Protein AF-A0A5J4RAT8-F1 (afdb_monomer_lite)

Radius of gyration: 16.85 Å; chains: 1; bounding box: 53×29×43 Å

pLDDT: mean 89.85, std 14.41, range [38.72, 98.69]

Structure (mmCIF, N/CA/C/O backbone):
data_AF-A0A5J4RAT8-F1
#
_entry.id   AF-A0A5J4RAT8-F1
#
loop_
_atom_site.group_PDB
_atom_site.id
_atom_site.type_symbol
_atom_site.label_atom_id
_atom_site.label_alt_id
_atom_site.label_comp_id
_atom_site.label_asym_id
_atom_site.label_entity_id
_atom_site.label_seq_id
_atom_site.pdbx_PDB_ins_code
_atom_site.Cartn_x
_atom_site.Cartn_y
_atom_site.Cartn_z
_atom_site.occupancy
_atom_site.B_iso_or_equiv
_atom_site.auth_seq_id
_atom_site.auth_comp_id
_atom_site.auth_asym_id
_atom_site.auth_atom_id
_atom_site.pdbx_PDB_model_num
ATOM 1 N N . MET A 1 1 ? 5.012 16.105 -21.265 1.00 43.56 1 MET A N 1
ATOM 2 C CA . MET A 1 1 ? 4.844 15.299 -20.034 1.00 43.56 1 MET A CA 1
ATOM 3 C C . MET A 1 1 ? 6.157 14.554 -19.847 1.00 43.56 1 MET A C 1
ATOM 5 O O . MET A 1 1 ? 6.539 13.871 -20.782 1.00 43.56 1 MET A O 1
ATOM 9 N N . LYS A 1 2 ? 6.912 14.779 -18.759 1.00 48.84 2 LYS A N 1
ATOM 10 C CA . LYS A 1 2 ? 8.181 14.058 -18.536 1.00 48.84 2 LYS A CA 1
ATOM 11 C C . LYS A 1 2 ? 7.853 12.571 -18.400 1.00 48.84 2 LYS A C 1
ATOM 13 O O . LYS A 1 2 ? 7.058 12.214 -17.532 1.00 48.84 2 LYS A O 1
ATOM 18 N N . GLU A 1 3 ? 8.405 11.753 -19.283 1.00 57.19 3 GLU A N 1
ATOM 19 C CA . GLU A 1 3 ? 8.275 10.303 -19.210 1.00 57.19 3 GLU A CA 1
ATOM 20 C C . GLU A 1 3 ? 8.916 9.842 -17.896 1.00 57.19 3 GLU A C 1
ATOM 22 O O . GLU A 1 3 ? 10.024 10.256 -17.552 1.00 57.19 3 GLU A O 1
ATOM 27 N N . LEU A 1 4 ? 8.176 9.079 -17.092 1.00 60.38 4 LEU A N 1
ATOM 28 C CA . LEU A 1 4 ? 8.764 8.415 -15.934 1.00 60.38 4 LEU A CA 1
ATOM 29 C C . LEU A 1 4 ? 9.602 7.271 -16.507 1.00 60.38 4 LEU A C 1
ATOM 31 O O . LEU A 1 4 ? 9.029 6.294 -16.969 1.00 60.38 4 LEU A O 1
ATOM 35 N N . SER A 1 5 ? 10.923 7.422 -16.539 1.00 73.19 5 SER A N 1
ATOM 36 C CA . SER A 1 5 ? 11.819 6.398 -17.087 1.00 73.19 5 SER A CA 1
ATOM 37 C C . SER A 1 5 ? 11.862 5.153 -16.201 1.00 73.19 5 SER A C 1
ATOM 39 O O . SER A 1 5 ? 11.857 4.041 -16.707 1.00 73.19 5 SER A O 1
ATOM 41 N N . ASN A 1 6 ? 11.816 5.340 -14.878 1.00 86.12 6 ASN A N 1
ATOM 42 C CA . ASN A 1 6 ? 12.047 4.255 -13.928 1.00 86.12 6 ASN A CA 1
ATOM 43 C C . ASN A 1 6 ? 10.738 3.806 -13.276 1.00 86.12 6 ASN A C 1
ATOM 45 O O . ASN A 1 6 ? 9.890 4.631 -12.896 1.00 86.12 6 ASN A O 1
ATOM 49 N N . THR A 1 7 ? 10.607 2.492 -13.091 1.00 93.00 7 THR A N 1
ATOM 50 C CA . THR A 1 7 ? 9.465 1.891 -12.399 1.00 93.00 7 THR A CA 1
ATOM 51 C C . THR A 1 7 ? 9.399 2.394 -10.962 1.00 93.00 7 THR A C 1
ATOM 53 O O . THR A 1 7 ? 10.362 2.290 -10.204 1.00 93.00 7 THR A O 1
ATOM 56 N N . LYS A 1 8 ? 8.235 2.899 -10.543 1.00 95.12 8 LYS A N 1
ATOM 57 C CA . LYS A 1 8 ? 7.974 3.221 -9.138 1.00 95.12 8 LYS A CA 1
ATOM 58 C C . LYS A 1 8 ? 7.051 2.195 -8.522 1.00 95.12 8 LYS A C 1
ATOM 60 O O . LYS A 1 8 ? 5.972 1.926 -9.052 1.00 95.12 8 LYS A O 1
ATOM 65 N N . VAL A 1 9 ? 7.452 1.700 -7.360 1.00 97.50 9 VAL A N 1
ATOM 66 C CA . VAL A 1 9 ? 6.693 0.736 -6.574 1.00 97.50 9 VAL A CA 1
ATOM 67 C C . VAL A 1 9 ? 6.088 1.423 -5.355 1.00 97.50 9 VAL A C 1
ATOM 69 O O . VAL A 1 9 ? 6.783 2.056 -4.559 1.00 97.50 9 VAL A O 1
ATOM 72 N N . THR A 1 10 ? 4.773 1.299 -5.180 1.00 97.69 10 THR A N 1
ATOM 73 C CA . THR A 1 10 ? 4.046 1.949 -4.080 1.00 97.69 10 THR A CA 1
ATOM 74 C C . THR A 1 10 ? 3.043 1.014 -3.418 1.00 97.69 10 THR A C 1
ATOM 76 O O . THR A 1 10 ? 2.351 0.254 -4.087 1.00 97.69 10 THR A O 1
ATOM 79 N N . VAL A 1 11 ? 2.909 1.113 -2.093 1.00 98.62 11 VAL A N 1
ATOM 80 C CA . VAL A 1 11 ? 1.805 0.474 -1.362 1.00 98.62 11 VAL A CA 1
ATOM 81 C C . VAL A 1 11 ? 0.523 1.264 -1.610 1.00 98.62 11 VAL A C 1
ATOM 83 O O . VAL A 1 11 ? 0.503 2.492 -1.452 1.00 98.62 11 VAL A O 1
ATOM 86 N N . ARG A 1 12 ? -0.556 0.579 -1.982 1.00 98.06 12 ARG A N 1
ATOM 87 C CA . ARG A 1 12 ? -1.864 1.158 -2.296 1.00 98.06 12 ARG A CA 1
ATOM 88 C C . ARG A 1 12 ? -2.984 0.401 -1.582 1.00 98.06 12 ARG A C 1
ATOM 90 O O . ARG A 1 12 ? -2.823 -0.729 -1.135 1.00 98.06 12 ARG A O 1
ATOM 97 N N . LEU A 1 13 ? -4.132 1.069 -1.492 1.00 97.69 13 LEU A N 1
ATOM 98 C CA . LEU A 1 13 ? -5.348 0.557 -0.871 1.00 97.69 13 LEU A CA 1
ATOM 99 C C . LEU A 1 13 ? -6.463 0.467 -1.908 1.00 97.69 13 LEU A C 1
ATOM 101 O O . LEU A 1 13 ? -6.634 1.386 -2.718 1.00 97.69 13 LEU A O 1
ATOM 105 N N . ARG A 1 14 ? -7.232 -0.621 -1.874 1.00 95.50 14 ARG A N 1
ATOM 106 C CA . ARG A 1 14 ? -8.478 -0.776 -2.632 1.00 95.50 14 ARG A CA 1
ATOM 107 C C . ARG A 1 14 ? -9.617 -0.971 -1.643 1.00 95.50 14 ARG A C 1
ATOM 109 O O . ARG A 1 14 ? -9.613 -1.943 -0.899 1.00 95.50 14 ARG A O 1
ATOM 116 N N . LYS A 1 15 ? -10.570 -0.039 -1.635 1.00 93.50 15 LYS A N 1
ATOM 117 C CA . LYS A 1 15 ? -11.762 -0.133 -0.787 1.00 93.50 15 LYS A CA 1
ATOM 118 C C . LYS A 1 15 ? -12.569 -1.376 -1.168 1.00 93.50 15 LYS A C 1
ATOM 120 O O . LYS A 1 15 ? -12.777 -1.616 -2.358 1.00 93.50 15 LYS A O 1
ATOM 125 N N . VAL A 1 16 ? -13.006 -2.128 -0.163 1.00 93.62 16 VAL A N 1
ATOM 126 C CA . VAL A 1 16 ? -14.034 -3.159 -0.322 1.00 93.62 16 VAL A CA 1
ATOM 127 C C . VAL A 1 16 ? -15.396 -2.473 -0.304 1.00 93.62 16 VAL A C 1
ATOM 129 O O . VAL A 1 16 ? -15.635 -1.602 0.528 1.00 93.62 16 VAL A O 1
ATOM 132 N N . GLU A 1 17 ? -16.256 -2.801 -1.263 1.00 88.88 17 GLU A N 1
ATOM 133 C CA . GLU A 1 17 ? -17.492 -2.051 -1.520 1.00 88.88 17 GLU A CA 1
ATOM 134 C C . GLU A 1 17 ? -18.454 -2.112 -0.324 1.00 88.88 17 GLU A C 1
ATOM 136 O O . GLU A 1 17 ? -18.866 -1.070 0.189 1.00 88.88 17 GLU A O 1
ATOM 141 N N . ASP A 1 18 ? -18.651 -3.312 0.222 1.00 89.88 18 ASP A N 1
ATOM 142 C CA . ASP A 1 18 ? -19.645 -3.580 1.270 1.00 89.88 18 ASP A CA 1
ATOM 143 C C . ASP A 1 18 ? -19.062 -3.657 2.686 1.00 89.88 18 ASP A C 1
ATOM 145 O O . ASP A 1 18 ? -19.740 -4.041 3.641 1.00 89.88 18 ASP A O 1
ATOM 149 N N . ARG A 1 19 ? -17.777 -3.332 2.851 1.00 91.69 19 ARG A N 1
ATOM 150 C CA . ARG A 1 19 ? -17.078 -3.471 4.134 1.00 91.69 19 ARG A CA 1
ATOM 151 C C . ARG A 1 19 ? -16.222 -2.254 4.433 1.00 91.69 19 ARG A C 1
ATOM 153 O O . ARG A 1 19 ? -15.687 -1.591 3.549 1.00 91.69 19 ARG A O 1
ATOM 160 N N . LYS A 1 20 ? -16.039 -1.971 5.722 1.00 92.19 20 LYS A N 1
ATOM 161 C CA . LYS A 1 20 ? -15.118 -0.927 6.202 1.00 92.19 20 LYS A CA 1
ATOM 162 C C . LYS A 1 20 ? -13.678 -1.447 6.251 1.00 92.19 20 LYS A C 1
ATOM 164 O O . LYS A 1 20 ? -12.997 -1.303 7.261 1.00 92.19 20 LYS A O 1
ATOM 169 N N . GLU A 1 21 ? -13.242 -2.073 5.163 1.00 96.00 21 GLU A N 1
ATOM 170 C CA . GLU A 1 21 ? -11.899 -2.624 5.017 1.00 96.00 21 GLU A CA 1
ATOM 171 C C . GLU A 1 21 ? -11.307 -2.293 3.642 1.00 96.00 21 GLU A C 1
ATOM 173 O O . GLU A 1 21 ? -12.016 -1.976 2.679 1.00 96.00 21 GLU A O 1
ATOM 178 N N . TRP A 1 22 ? -9.981 -2.341 3.560 1.00 97.88 22 TRP A N 1
ATOM 179 C CA . TRP A 1 22 ? -9.232 -2.047 2.346 1.00 97.88 22 TRP A CA 1
ATOM 180 C C . TRP A 1 22 ? -8.228 -3.153 2.068 1.00 97.88 22 TRP A C 1
ATOM 182 O O . TRP A 1 22 ? -7.385 -3.441 2.915 1.00 97.88 22 TRP A O 1
ATOM 192 N N . TYR A 1 23 ? -8.272 -3.719 0.862 1.00 98.00 23 TYR A N 1
ATOM 193 C CA . TYR A 1 23 ? -7.222 -4.611 0.385 1.00 98.00 23 TYR A CA 1
ATOM 194 C C . TYR A 1 23 ? -5.923 -3.839 0.193 1.00 98.00 23 TYR A C 1
ATOM 196 O O . TYR A 1 23 ? -5.905 -2.771 -0.433 1.00 98.00 23 TYR A O 1
ATOM 204 N N . VAL A 1 24 ? -4.838 -4.420 0.690 1.00 98.50 24 VAL A N 1
ATOM 205 C CA . VAL A 1 24 ? -3.481 -3.907 0.525 1.00 98.50 24 VAL A CA 1
ATOM 206 C C . VAL A 1 24 ? -2.862 -4.537 -0.715 1.00 98.50 24 VAL A C 1
ATOM 208 O O . VAL A 1 24 ? -2.868 -5.761 -0.874 1.00 98.50 24 VAL A O 1
ATOM 211 N N . TYR A 1 25 ? -2.323 -3.703 -1.598 1.00 98.62 25 TYR A N 1
ATOM 212 C CA . TYR A 1 25 ? -1.625 -4.168 -2.791 1.00 98.62 25 TYR A CA 1
ATOM 213 C C . TYR A 1 25 ? -0.415 -3.296 -3.112 1.00 98.62 25 TYR A C 1
ATOM 215 O O . TYR A 1 25 ? -0.357 -2.119 -2.745 1.00 98.62 25 TYR A O 1
ATOM 223 N N . ILE A 1 26 ? 0.542 -3.885 -3.815 1.00 98.62 26 ILE A N 1
ATOM 224 C CA . ILE A 1 26 ? 1.681 -3.194 -4.402 1.00 98.62 26 ILE A CA 1
ATOM 225 C C . ILE A 1 26 ? 1.315 -2.788 -5.823 1.00 98.62 26 ILE A C 1
ATOM 227 O O . ILE A 1 26 ? 0.792 -3.584 -6.600 1.00 98.62 26 ILE A O 1
ATOM 231 N N . GLU A 1 27 ? 1.556 -1.527 -6.152 1.00 98.25 27 GLU A N 1
ATOM 232 C CA . GLU A 1 27 ? 1.408 -0.987 -7.496 1.00 98.25 27 GLU A CA 1
ATOM 233 C C . GLU A 1 27 ? 2.780 -0.627 -8.053 1.00 98.25 27 GLU A C 1
ATOM 235 O O . GLU A 1 27 ? 3.464 0.222 -7.474 1.00 98.25 27 GLU A O 1
ATOM 240 N N . SER A 1 28 ? 3.125 -1.222 -9.192 1.00 97.38 28 SER A N 1
ATOM 241 C CA . SER A 1 28 ? 4.326 -0.903 -9.965 1.00 97.38 28 SER A CA 1
ATOM 242 C C . SER A 1 28 ? 3.928 -0.206 -11.258 1.00 97.38 28 SER A C 1
ATOM 244 O O . SER A 1 28 ? 3.118 -0.728 -12.033 1.00 97.38 28 SER A O 1
ATOM 246 N N . TYR A 1 29 ? 4.451 1.001 -11.473 1.00 95.25 29 TYR A N 1
ATOM 247 C CA . TYR A 1 29 ? 4.226 1.771 -12.695 1.00 95.25 29 TYR A CA 1
ATOM 248 C C . TYR A 1 29 ? 5.303 2.854 -12.889 1.00 95.25 29 TYR A C 1
ATOM 250 O O . TYR A 1 29 ? 5.648 3.530 -11.913 1.00 95.25 29 TYR A O 1
ATOM 258 N N . PRO A 1 30 ? 5.742 3.122 -14.130 1.00 94.06 30 PRO A N 1
ATOM 259 C CA . PRO A 1 30 ? 5.489 2.336 -15.347 1.00 94.06 30 PRO A CA 1
ATOM 260 C C . PRO A 1 30 ? 6.293 1.032 -15.357 1.00 94.06 30 PRO A C 1
ATOM 262 O O . PRO A 1 30 ? 7.417 1.044 -14.894 1.00 94.06 30 PRO A O 1
ATOM 265 N N . VAL A 1 31 ? 5.736 -0.069 -15.874 1.00 92.31 31 VAL A N 1
ATOM 266 C CA . VAL A 1 31 ? 6.475 -1.325 -16.110 1.00 92.31 31 VAL A CA 1
ATOM 267 C C . VAL A 1 31 ? 6.564 -1.589 -17.610 1.00 92.31 31 VAL A C 1
ATOM 269 O O . VAL A 1 31 ? 5.531 -1.679 -18.280 1.00 92.31 31 VAL A O 1
ATOM 272 N N . PHE A 1 32 ? 7.776 -1.727 -18.141 1.00 88.25 32 PHE A N 1
ATOM 273 C CA . PHE A 1 32 ? 8.012 -2.016 -19.555 1.00 88.25 32 PHE A CA 1
ATOM 274 C C . PHE A 1 32 ? 8.153 -3.525 -19.760 1.00 88.25 32 PHE A C 1
ATOM 276 O O . PHE A 1 32 ? 9.028 -4.163 -19.187 1.00 88.25 32 PHE A O 1
ATOM 283 N N . VAL A 1 33 ? 7.253 -4.104 -20.556 1.00 83.94 33 VAL A N 1
ATOM 284 C CA . VAL A 1 33 ? 7.227 -5.545 -20.840 1.00 83.94 33 VAL A CA 1
ATOM 285 C C . VAL A 1 33 ? 7.702 -5.768 -22.278 1.00 83.94 33 VAL A C 1
ATOM 287 O O . VAL A 1 33 ? 7.163 -5.110 -23.178 1.00 83.94 33 VAL A O 1
ATOM 290 N N . PRO A 1 34 ? 8.646 -6.695 -22.533 1.00 83.25 34 PRO A N 1
ATOM 291 C CA . PRO A 1 34 ? 9.082 -7.026 -23.886 1.00 83.25 34 PRO A CA 1
ATOM 292 C C . PRO A 1 34 ? 7.900 -7.315 -24.822 1.00 83.25 34 PRO A C 1
ATOM 294 O O . PRO A 1 34 ? 6.949 -8.014 -24.469 1.00 83.25 34 PRO A O 1
ATOM 297 N N . GLY A 1 35 ? 7.928 -6.728 -26.018 1.00 85.88 35 GLY A N 1
ATOM 298 C CA . GLY A 1 35 ? 6.856 -6.866 -27.011 1.00 85.88 35 GLY A CA 1
ATOM 299 C C . GLY A 1 35 ? 5.625 -5.975 -26.787 1.00 85.88 35 GLY A C 1
ATOM 300 O O . GLY A 1 35 ? 4.689 -6.017 -27.589 1.00 85.88 35 GLY A O 1
ATOM 301 N N . LYS A 1 36 ? 5.593 -5.135 -25.743 1.00 87.12 36 LYS A N 1
ATOM 302 C CA . LYS A 1 36 ? 4.529 -4.138 -25.532 1.00 87.12 36 LYS A CA 1
ATOM 303 C C . LYS A 1 36 ? 5.050 -2.730 -25.808 1.00 87.12 36 LYS A C 1
ATOM 305 O O . LYS A 1 36 ? 6.079 -2.324 -25.292 1.00 87.12 36 LYS A O 1
ATOM 310 N N . LYS A 1 37 ? 4.291 -1.962 -26.599 1.00 86.12 37 LYS A N 1
ATOM 311 C CA . LYS A 1 37 ? 4.637 -0.574 -26.959 1.00 86.12 37 LYS A CA 1
ATOM 312 C C . LYS A 1 37 ? 4.356 0.444 -25.850 1.00 86.12 37 LYS A C 1
ATOM 314 O O . LYS A 1 37 ? 4.904 1.534 -25.886 1.00 86.12 37 LYS A O 1
ATOM 319 N N . ALA A 1 38 ? 3.469 0.115 -24.912 1.00 89.81 38 ALA A N 1
ATOM 320 C CA . ALA A 1 38 ? 3.050 1.014 -23.843 1.00 89.81 38 ALA A CA 1
ATOM 321 C C . ALA A 1 38 ? 3.376 0.403 -22.473 1.00 89.81 38 ALA A C 1
ATOM 323 O O . ALA A 1 38 ? 3.198 -0.811 -22.303 1.00 89.81 38 ALA A O 1
ATOM 324 N N . PRO A 1 39 ? 3.799 1.224 -21.495 1.00 91.81 39 PRO A N 1
ATOM 325 C CA . PRO A 1 39 ? 4.052 0.749 -20.148 1.00 91.81 39 PRO A CA 1
ATOM 326 C C . PRO A 1 39 ? 2.768 0.250 -19.490 1.00 91.81 39 PRO A C 1
ATOM 328 O O . PRO A 1 39 ? 1.668 0.764 -19.715 1.00 91.81 39 PRO A O 1
ATOM 331 N N . GLN A 1 40 ? 2.921 -0.742 -18.627 1.00 92.88 40 GLN A N 1
ATOM 332 C CA . GLN A 1 40 ? 1.834 -1.362 -17.891 1.00 92.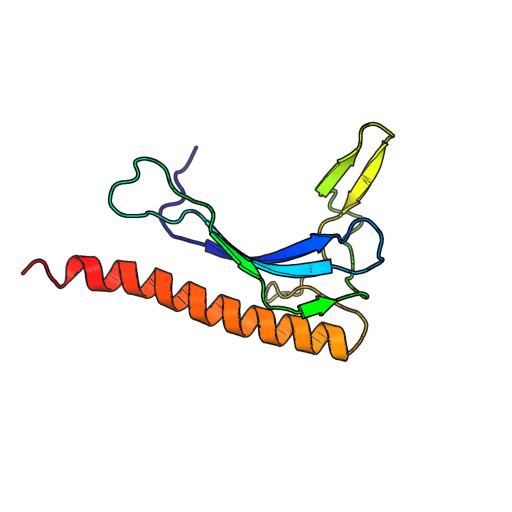88 40 GLN A CA 1
ATOM 333 C C . GLN A 1 40 ? 1.858 -0.966 -16.420 1.00 92.88 40 GLN A C 1
ATOM 335 O O . GLN A 1 40 ? 2.872 -0.545 -15.864 1.00 92.88 40 GLN A O 1
ATOM 340 N N . ARG A 1 41 ? 0.695 -1.101 -15.784 1.00 95.06 41 ARG A N 1
ATOM 341 C CA . ARG A 1 41 ? 0.518 -0.959 -14.342 1.00 95.06 41 ARG A CA 1
ATOM 342 C C . ARG A 1 41 ? 0.258 -2.338 -13.764 1.00 95.06 41 ARG A C 1
ATOM 344 O O . ARG A 1 41 ? -0.808 -2.902 -14.007 1.00 95.06 41 ARG A O 1
ATOM 351 N N . ILE A 1 42 ? 1.201 -2.848 -12.987 1.00 96.00 42 ILE A N 1
ATOM 352 C CA . ILE A 1 42 ? 1.075 -4.151 -12.332 1.00 96.00 42 ILE A CA 1
ATOM 353 C C . ILE A 1 42 ? 0.552 -3.936 -10.912 1.00 96.00 42 ILE A C 1
ATOM 355 O O . ILE A 1 42 ? 0.982 -3.014 -10.215 1.00 96.00 42 ILE A O 1
ATOM 359 N N . ARG A 1 43 ? -0.418 -4.760 -10.500 1.00 97.81 43 ARG A N 1
ATOM 360 C CA . ARG A 1 43 ? -1.004 -4.750 -9.154 1.00 97.81 43 ARG A CA 1
ATOM 361 C C . ARG A 1 43 ? -0.850 -6.126 -8.518 1.00 97.81 43 ARG A C 1
ATOM 363 O O . ARG A 1 43 ? -1.465 -7.079 -8.984 1.00 97.81 43 ARG A O 1
ATOM 370 N N . GLU A 1 44 ? -0.082 -6.203 -7.441 1.00 97.75 44 GLU A N 1
ATOM 371 C CA . GLU A 1 44 ? 0.150 -7.421 -6.659 1.00 97.75 44 GLU A CA 1
ATOM 372 C C . GLU A 1 44 ? -0.590 -7.311 -5.321 1.00 97.75 44 GLU A C 1
ATOM 374 O O . GLU A 1 44 ? -0.250 -6.480 -4.479 1.00 97.75 44 GLU A O 1
ATOM 379 N N . TYR A 1 45 ? -1.636 -8.114 -5.122 1.00 97.56 45 TYR A N 1
ATOM 380 C CA . TYR A 1 45 ? -2.409 -8.112 -3.877 1.00 97.56 45 TYR A CA 1
ATOM 381 C C . TYR A 1 45 ? -1.704 -8.947 -2.808 1.00 97.56 45 TYR A C 1
ATOM 383 O O . TYR A 1 45 ? -1.330 -10.087 -3.056 1.00 97.56 45 TYR A O 1
ATOM 391 N N . LEU A 1 46 ? -1.568 -8.397 -1.599 1.00 97.69 46 LEU A N 1
ATOM 392 C CA . LEU A 1 46 ? -0.798 -9.024 -0.515 1.00 97.69 46 LEU A CA 1
ATOM 393 C C . LEU A 1 46 ? -1.618 -9.976 0.366 1.00 97.69 46 LEU A C 1
ATOM 395 O O . LEU A 1 46 ? -1.143 -10.376 1.425 1.00 97.69 46 LEU A O 1
ATOM 399 N N . ASN A 1 47 ? -2.862 -10.287 -0.018 1.00 95.88 47 ASN A N 1
ATOM 400 C CA . ASN A 1 47 ? -3.812 -11.062 0.792 1.00 95.88 47 ASN A CA 1
ATOM 401 C C . ASN A 1 47 ? -3.958 -10.534 2.233 1.00 95.88 47 ASN A C 1
ATOM 403 O O . ASN A 1 47 ? -4.141 -11.293 3.181 1.00 95.88 47 ASN A O 1
ATOM 407 N N . ARG A 1 48 ? -3.880 -9.208 2.396 1.00 97.25 48 ARG A N 1
ATOM 408 C CA . ARG A 1 48 ? -4.087 -8.499 3.6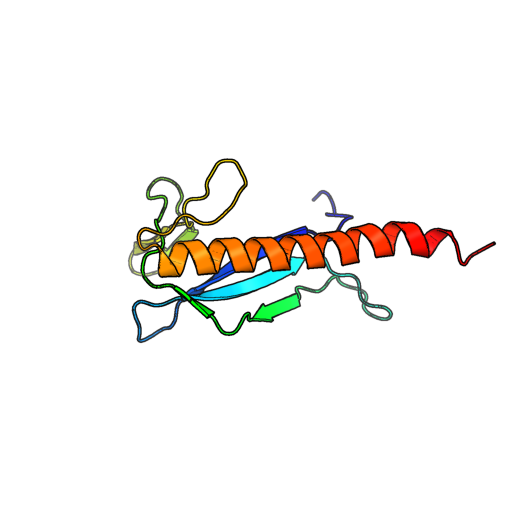63 1.00 97.25 48 ARG A CA 1
ATOM 409 C C . ARG A 1 48 ? -5.160 -7.433 3.495 1.00 97.25 48 ARG A C 1
ATOM 411 O O . ARG A 1 48 ? -5.220 -6.766 2.457 1.00 97.25 48 ARG A O 1
ATOM 418 N N . THR A 1 49 ? -5.965 -7.250 4.535 1.00 97.81 49 THR A N 1
ATOM 419 C CA . THR A 1 49 ? -6.875 -6.114 4.674 1.00 97.81 49 THR A CA 1
ATOM 420 C C . THR A 1 49 ? -6.513 -5.298 5.905 1.00 97.81 49 THR A C 1
ATOM 422 O O . THR A 1 49 ? -5.970 -5.824 6.873 1.00 97.81 49 THR A O 1
ATOM 425 N N . VAL A 1 50 ? -6.799 -4.001 5.842 1.00 98.44 50 VAL A N 1
ATOM 426 C CA . VAL A 1 50 ? -6.709 -3.079 6.981 1.00 98.44 50 VAL A CA 1
ATOM 427 C C . VAL A 1 50 ? -8.043 -2.373 7.174 1.00 98.44 50 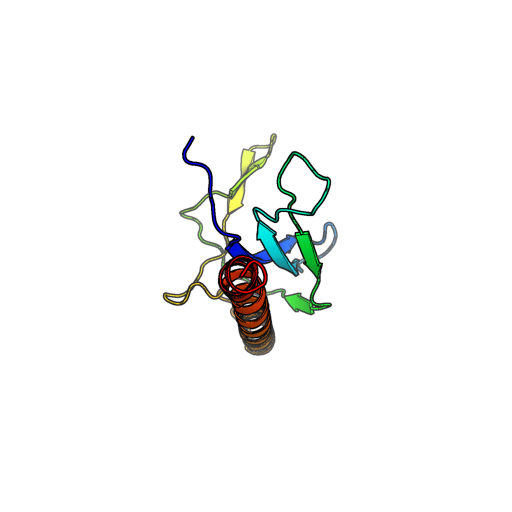VAL A C 1
ATOM 429 O O . VAL A 1 50 ? -8.820 -2.258 6.224 1.00 98.44 50 VAL A O 1
ATOM 432 N N . THR A 1 51 ? -8.315 -1.884 8.383 1.00 98.19 51 THR A N 1
ATOM 433 C CA . THR A 1 51 ? -9.606 -1.261 8.751 1.00 98.19 51 THR A CA 1
ATOM 434 C C . THR A 1 51 ? -9.458 0.108 9.424 1.00 98.19 51 THR A C 1
ATOM 436 O O . THR A 1 51 ? -10.407 0.892 9.470 1.00 98.19 51 THR A O 1
ATOM 439 N N . THR A 1 52 ? -8.261 0.446 9.903 1.00 98.38 52 THR A N 1
ATOM 440 C CA . THR A 1 52 ? -7.991 1.628 10.738 1.00 98.38 52 THR A CA 1
ATOM 441 C C . THR A 1 52 ? -7.094 2.672 10.069 1.00 98.38 52 THR A C 1
ATOM 443 O O . THR A 1 52 ? -6.419 3.444 10.751 1.00 98.38 52 THR A O 1
ATOM 446 N N . VAL A 1 53 ? -7.110 2.729 8.736 1.00 98.06 53 VAL A N 1
ATOM 447 C CA . VAL A 1 53 ? -6.349 3.701 7.934 1.00 98.06 53 VAL A CA 1
ATOM 448 C C . VAL A 1 53 ? -6.681 5.135 8.351 1.00 98.06 53 VAL A C 1
ATOM 450 O O . VAL A 1 53 ? -7.854 5.517 8.446 1.00 98.06 53 VAL A O 1
ATOM 453 N N . GLU A 1 54 ? -5.650 5.955 8.547 1.00 97.94 54 GLU A N 1
ATOM 454 C CA . GLU A 1 54 ? -5.815 7.391 8.726 1.00 97.94 54 GLU A CA 1
ATOM 455 C C . GLU A 1 54 ? -5.883 8.128 7.388 1.00 97.94 54 GLU A C 1
ATOM 457 O O . GLU A 1 54 ? -5.050 7.945 6.503 1.00 97.94 54 GLU A O 1
ATOM 462 N N . TRP A 1 55 ? -6.859 9.025 7.256 1.00 96.81 55 TRP A N 1
ATOM 463 C CA . TRP A 1 55 ? -7.107 9.778 6.028 1.00 96.81 55 TRP A CA 1
ATOM 464 C C . TRP A 1 55 ? -6.704 11.245 6.175 1.00 96.81 55 TRP A C 1
ATOM 466 O O . TRP A 1 55 ? -6.995 11.890 7.187 1.00 96.81 55 TRP A O 1
ATOM 476 N N . ASP A 1 56 ? -6.053 11.789 5.150 1.00 95.88 56 ASP A N 1
ATOM 477 C CA . ASP A 1 56 ? -5.660 13.193 5.095 1.00 95.88 56 ASP A CA 1
ATOM 478 C C . ASP A 1 56 ? -6.812 14.051 4.555 1.00 95.88 56 ASP A C 1
ATOM 480 O O . ASP A 1 56 ? -6.987 14.212 3.345 1.00 95.88 56 ASP A O 1
ATOM 484 N N . LYS A 1 57 ? -7.592 14.645 5.467 1.00 93.38 57 LYS A N 1
ATOM 485 C CA . LYS A 1 57 ? -8.735 15.511 5.128 1.00 93.38 57 LYS A CA 1
ATOM 486 C C . LYS A 1 57 ? -8.351 16.765 4.330 1.00 93.38 57 LYS A C 1
ATOM 488 O O . LYS A 1 57 ? -9.230 17.388 3.738 1.00 93.38 57 LYS A O 1
ATOM 493 N N . LYS A 1 58 ? -7.066 17.135 4.286 1.00 94.12 58 LYS A N 1
ATOM 494 C CA . LYS A 1 58 ? -6.568 18.252 3.469 1.00 94.12 58 LYS A CA 1
ATOM 495 C C . LYS A 1 58 ? -6.288 17.824 2.025 1.00 94.12 58 LYS A C 1
ATOM 497 O O . LYS A 1 58 ? -6.185 18.674 1.145 1.00 94.12 58 LYS A O 1
ATOM 502 N N . ARG A 1 59 ? -6.191 16.517 1.749 1.00 92.94 59 ARG A N 1
ATOM 503 C CA . ARG A 1 59 ? -5.846 15.967 0.430 1.00 92.94 59 ARG A CA 1
ATOM 504 C C . ARG A 1 59 ? -6.976 15.115 -0.132 1.00 92.94 59 ARG A C 1
ATOM 506 O O . ARG A 1 59 ? -7.017 13.898 0.051 1.00 92.94 59 ARG A O 1
ATOM 513 N N . THR A 1 60 ? -7.865 15.759 -0.882 1.00 93.38 60 THR A N 1
ATOM 514 C CA . THR A 1 60 ? -8.933 15.076 -1.629 1.00 93.38 60 THR A CA 1
ATOM 515 C C . THR A 1 60 ? -8.326 14.124 -2.669 1.00 93.38 60 THR A C 1
ATOM 517 O O . THR A 1 60 ? -7.420 14.496 -3.416 1.00 93.38 60 THR A O 1
ATOM 520 N N . ALA A 1 61 ? -8.804 12.881 -2.699 1.00 90.62 61 ALA A N 1
ATOM 521 C CA . ALA A 1 61 ? -8.455 11.882 -3.705 1.00 90.62 61 ALA A CA 1
ATOM 522 C C . ALA A 1 61 ? -9.435 11.919 -4.882 1.00 90.62 61 ALA A C 1
ATOM 524 O O . ALA A 1 61 ? -9.006 11.988 -6.032 1.00 90.62 61 ALA A O 1
ATOM 525 N N . ARG A 1 62 ? -10.738 11.899 -4.587 1.00 90.38 62 ARG A N 1
ATOM 526 C CA . ARG A 1 62 ? -11.817 11.970 -5.575 1.00 90.38 62 ARG A CA 1
ATOM 527 C C . ARG A 1 62 ? -13.028 12.664 -4.971 1.00 9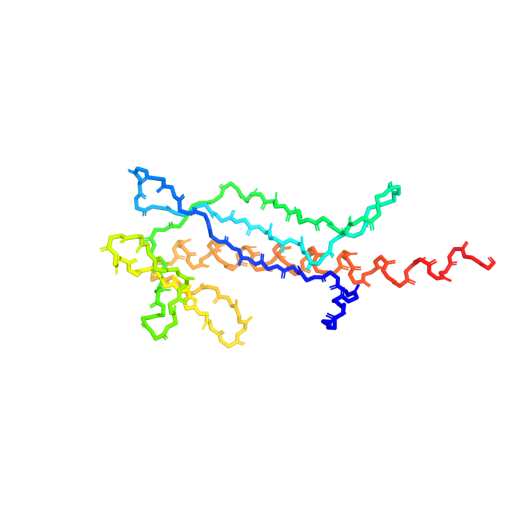0.38 62 ARG A C 1
ATOM 529 O O . ARG A 1 62 ? -13.329 12.449 -3.798 1.00 90.38 62 ARG A O 1
ATOM 536 N N . THR A 1 63 ? -13.722 13.445 -5.784 1.00 91.38 63 THR A N 1
ATOM 537 C CA . THR A 1 63 ? -15.064 13.944 -5.481 1.00 91.38 63 THR A CA 1
ATOM 538 C C . THR A 1 63 ? -16.040 13.140 -6.329 1.00 91.38 63 THR A C 1
ATOM 540 O O . THR A 1 63 ? -15.909 13.120 -7.551 1.00 91.38 63 THR A O 1
ATOM 543 N N . GLU A 1 64 ? -16.954 12.425 -5.684 1.00 88.69 64 GLU A N 1
ATOM 544 C CA . GLU A 1 64 ? -18.013 11.670 -6.353 1.00 88.69 64 GLU A CA 1
ATOM 545 C C . GLU A 1 64 ? -19.110 12.616 -6.869 1.00 88.69 64 GLU A C 1
ATOM 547 O O . GLU A 1 64 ? -19.218 13.761 -6.424 1.00 88.69 64 GLU A O 1
ATOM 552 N N . ALA A 1 65 ? -19.950 12.136 -7.790 1.00 91.94 65 ALA A N 1
ATOM 553 C CA . ALA A 1 65 ? -21.004 12.945 -8.416 1.00 91.94 65 ALA A CA 1
ATOM 554 C C . ALA A 1 65 ? -22.003 13.542 -7.404 1.00 91.94 65 ALA A C 1
ATOM 556 O O . ALA A 1 65 ? -22.522 14.632 -7.614 1.00 91.94 65 ALA A O 1
ATOM 557 N N . ASN A 1 66 ? -22.226 12.861 -6.276 1.00 91.69 66 ASN A N 1
ATOM 558 C CA . ASN A 1 66 ? -23.086 13.328 -5.183 1.00 91.69 66 ASN A CA 1
ATOM 559 C C . ASN A 1 66 ? -22.397 14.330 -4.227 1.00 91.69 66 ASN A C 1
ATOM 561 O O . ASN A 1 66 ? -22.926 14.623 -3.159 1.00 91.69 66 ASN A O 1
ATOM 565 N N . GLY A 1 67 ? -21.191 14.802 -4.557 1.00 90.19 67 GLY A N 1
ATOM 566 C CA . GLY A 1 67 ? -20.410 15.727 -3.732 1.00 90.19 67 GLY A CA 1
ATOM 567 C C . GLY A 1 67 ? -19.593 15.065 -2.617 1.00 90.19 67 GLY A C 1
ATOM 568 O O . GLY A 1 67 ? -18.811 15.749 -1.950 1.00 90.19 67 GLY A O 1
ATOM 569 N N . THR A 1 68 ? -19.705 13.745 -2.422 1.00 89.88 68 THR A N 1
ATOM 570 C CA . THR A 1 68 ? -18.919 13.021 -1.411 1.00 89.88 68 THR A CA 1
ATOM 571 C C . THR A 1 68 ? -17.439 13.056 -1.771 1.00 89.88 68 THR A C 1
ATOM 573 O O . THR A 1 68 ? -17.038 12.658 -2.864 1.00 89.88 68 THR A O 1
ATOM 576 N N . LYS A 1 69 ? -16.602 13.498 -0.831 1.00 92.06 69 LYS A N 1
ATOM 577 C CA . LYS A 1 69 ? -15.147 13.524 -1.001 1.00 92.06 69 LYS A CA 1
ATOM 578 C C . LYS A 1 69 ? -14.514 12.300 -0.358 1.00 92.06 69 LYS A C 1
ATOM 580 O O . LYS A 1 69 ? -14.752 11.994 0.808 1.00 92.06 69 LYS A O 1
ATOM 585 N N . THR A 1 70 ? -13.658 11.634 -1.116 1.00 91.06 70 THR A N 1
ATOM 586 C CA . THR A 1 70 ? -12.690 10.669 -0.594 1.00 91.06 70 THR A CA 1
ATOM 587 C C . THR A 1 70 ? -11.340 11.352 -0.450 1.00 91.06 70 THR A C 1
ATOM 589 O O . THR A 1 70 ? -11.034 12.320 -1.149 1.00 91.06 70 THR A O 1
ATOM 592 N N . TYR A 1 71 ? -10.513 10.849 0.455 1.00 94.62 71 TYR A N 1
ATOM 593 C CA . TYR A 1 71 ? -9.241 11.463 0.817 1.00 94.62 71 TYR A CA 1
ATOM 594 C C . TYR A 1 71 ? -8.088 10.503 0.552 1.00 94.62 71 TYR A C 1
ATOM 596 O O . TYR A 1 71 ? -8.287 9.293 0.439 1.00 94.62 71 TYR A O 1
ATOM 604 N N . LYS A 1 72 ? -6.870 11.031 0.426 1.00 95.38 72 LYS A N 1
ATOM 605 C CA . LYS A 1 72 ? -5.666 10.194 0.357 1.00 95.38 72 LYS A CA 1
ATOM 606 C C . LYS A 1 72 ? -5.335 9.651 1.753 1.00 95.38 72 LYS A C 1
ATOM 608 O O . LYS A 1 72 ? -5.592 10.347 2.736 1.00 95.38 72 LYS A O 1
ATOM 613 N N . PRO A 1 73 ? -4.774 8.434 1.871 1.00 97.44 73 PRO A N 1
ATOM 614 C CA . PRO A 1 73 ? -4.287 7.961 3.159 1.00 97.44 73 PRO A CA 1
ATOM 615 C C . PRO A 1 73 ? -3.132 8.856 3.621 1.00 97.44 73 PRO A C 1
ATOM 617 O O . PRO A 1 73 ? -2.309 9.276 2.796 1.00 97.44 73 PRO A O 1
ATOM 620 N N . LYS A 1 74 ? -3.071 9.143 4.922 1.00 97.94 74 LYS A N 1
ATOM 621 C CA . LYS A 1 74 ? -1.896 9.768 5.529 1.00 97.94 74 LYS A CA 1
ATOM 622 C C . LYS A 1 74 ? -0.713 8.816 5.422 1.00 97.94 74 LYS A C 1
ATOM 624 O O . LYS A 1 74 ? -0.876 7.595 5.467 1.00 97.94 74 LYS A O 1
ATOM 629 N N . ARG A 1 75 ? 0.472 9.397 5.2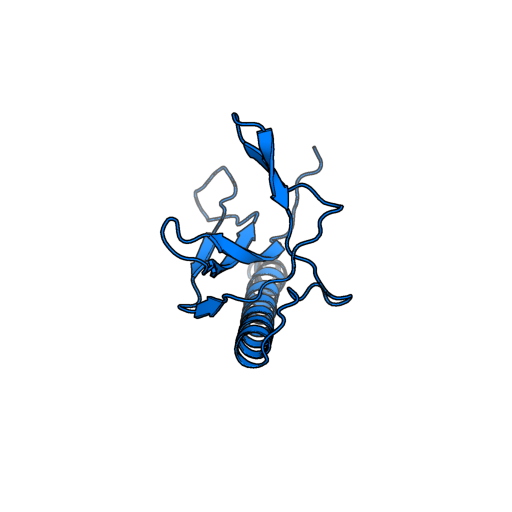93 1.00 97.62 75 ARG A N 1
ATOM 630 C CA . ARG A 1 75 ? 1.735 8.674 5.334 1.00 97.62 75 ARG A CA 1
ATOM 631 C C . ARG A 1 75 ? 2.667 9.342 6.330 1.00 97.62 75 ARG A C 1
ATOM 633 O O . ARG A 1 75 ? 2.540 10.549 6.531 1.00 97.62 75 ARG A O 1
ATOM 640 N N . ASP A 1 76 ? 3.537 8.552 6.938 1.00 97.19 76 ASP A N 1
ATOM 641 C CA . ASP A 1 76 ? 4.656 9.068 7.721 1.00 97.19 76 ASP A CA 1
ATOM 642 C C . ASP A 1 76 ? 5.761 9.626 6.803 1.00 97.19 76 ASP A C 1
ATOM 644 O O . ASP A 1 76 ? 5.636 9.611 5.570 1.00 97.19 76 ASP A O 1
ATOM 648 N N . ASP A 1 77 ? 6.850 10.105 7.404 1.00 96.81 77 ASP A N 1
ATOM 649 C CA . ASP A 1 77 ? 7.988 10.686 6.681 1.00 96.81 77 ASP A CA 1
ATOM 650 C C . ASP A 1 77 ? 8.710 9.668 5.780 1.00 96.81 77 ASP A C 1
ATOM 652 O O . ASP A 1 77 ? 9.309 10.040 4.772 1.00 96.81 77 ASP A O 1
ATOM 656 N N . ASN A 1 78 ? 8.585 8.370 6.081 1.00 94.56 78 ASN A N 1
ATOM 657 C CA . ASN A 1 78 ? 9.109 7.276 5.260 1.00 94.56 78 ASN A CA 1
ATOM 658 C C . ASN A 1 78 ? 8.146 6.871 4.132 1.00 94.56 78 ASN A C 1
ATOM 660 O O . ASN A 1 78 ? 8.444 5.983 3.328 1.00 94.56 78 ASN A O 1
ATOM 664 N N . GLY A 1 79 ? 6.977 7.506 4.055 1.00 95.38 79 GLY A N 1
ATOM 665 C CA . GLY A 1 79 ? 5.958 7.203 3.068 1.00 95.38 79 GLY A CA 1
ATOM 666 C C . GLY A 1 79 ? 5.129 5.958 3.393 1.00 95.38 79 GLY A C 1
ATOM 667 O O . GLY A 1 79 ? 4.418 5.487 2.504 1.00 95.38 79 GLY A O 1
ATOM 668 N N . ILE A 1 80 ? 5.160 5.422 4.613 1.00 98.25 80 ILE A N 1
ATOM 669 C CA . ILE A 1 80 ? 4.335 4.282 5.039 1.00 98.25 80 ILE A CA 1
ATOM 670 C C . ILE A 1 80 ? 2.938 4.783 5.404 1.00 98.25 80 ILE A C 1
ATOM 672 O O . ILE A 1 80 ? 2.782 5.835 6.013 1.00 98.25 80 ILE A O 1
ATOM 676 N N . ILE A 1 81 ? 1.895 4.057 4.993 1.00 98.50 81 ILE A N 1
ATOM 677 C CA . ILE A 1 81 ? 0.509 4.431 5.308 1.00 98.50 81 ILE A CA 1
ATOM 678 C C . ILE A 1 81 ? 0.272 4.294 6.813 1.00 98.50 81 ILE A C 1
ATOM 680 O O . ILE A 1 81 ? 0.524 3.241 7.392 1.00 98.50 81 ILE A O 1
ATOM 684 N N . ILE A 1 82 ? -0.272 5.343 7.425 1.00 98.38 82 ILE A N 1
ATOM 685 C CA . ILE A 1 82 ? -0.554 5.363 8.861 1.00 98.38 82 ILE A CA 1
ATOM 686 C C . ILE A 1 82 ? -1.886 4.654 9.135 1.00 98.38 82 ILE A C 1
ATOM 688 O O . ILE A 1 82 ? -2.915 4.978 8.533 1.00 98.38 82 ILE A O 1
ATOM 692 N N . CYS A 1 83 ? -1.866 3.712 10.077 1.00 98.50 83 CYS A N 1
ATOM 693 C CA . CYS A 1 83 ? -3.046 3.044 10.626 1.00 98.50 83 CYS A CA 1
ATOM 694 C C . CYS A 1 83 ? -3.085 3.211 12.152 1.00 98.50 83 CYS A C 1
ATOM 696 O O . CYS A 1 83 ? -2.037 3.380 12.776 1.00 98.50 83 CYS A O 1
ATOM 698 N N . ARG A 1 84 ? -4.278 3.161 12.762 1.00 98.12 84 ARG A N 1
ATOM 699 C CA . ARG A 1 84 ? -4.420 3.343 14.220 1.00 98.12 84 ARG A CA 1
ATOM 700 C C . ARG A 1 84 ? -4.138 2.080 15.029 1.00 98.12 84 ARG A C 1
ATOM 702 O O . ARG A 1 84 ? -3.541 2.186 16.089 1.00 98.12 84 ARG A O 1
ATOM 709 N N . SER A 1 85 ? -4.608 0.914 14.582 1.00 98.38 85 SER A N 1
ATOM 710 C CA . SER A 1 85 ? -4.399 -0.336 15.327 1.00 98.38 85 SER A CA 1
ATOM 711 C C . SER A 1 85 ? -3.034 -0.943 15.025 1.00 98.38 85 SER A C 1
ATOM 713 O O . SER A 1 85 ? -2.637 -0.959 13.859 1.00 98.38 85 SER A O 1
ATOM 715 N N . GLU A 1 86 ? -2.402 -1.549 16.027 1.00 98.38 86 GLU A N 1
ATOM 716 C CA . GLU A 1 86 ? -1.112 -2.249 15.907 1.00 98.38 86 GLU A CA 1
ATOM 717 C C . GLU A 1 86 ? -1.122 -3.305 14.788 1.00 98.38 86 GLU A C 1
ATOM 719 O O . GLU A 1 86 ? -0.268 -3.285 13.908 1.00 98.38 86 GLU A O 1
ATOM 724 N N . LYS A 1 87 ? -2.168 -4.141 14.710 1.00 98.31 87 LYS A N 1
ATOM 725 C CA . LYS A 1 87 ? -2.328 -5.155 13.647 1.00 98.31 87 LYS A CA 1
ATOM 726 C C . LYS A 1 87 ? -2.279 -4.569 12.226 1.00 98.31 87 LYS A C 1
ATOM 728 O O . LYS A 1 87 ? -1.696 -5.151 11.305 1.00 98.31 87 LYS A O 1
ATOM 733 N N . ASP A 1 88 ? -2.924 -3.422 12.023 1.00 98.62 88 ASP A N 1
ATOM 734 C CA . ASP A 1 88 ? -2.924 -2.750 10.722 1.00 98.62 88 ASP A CA 1
ATOM 735 C C . ASP A 1 88 ? -1.580 -2.055 10.454 1.00 98.62 88 ASP A C 1
ATOM 737 O O . ASP A 1 88 ? -1.128 -2.034 9.308 1.00 98.62 88 ASP A O 1
ATOM 741 N N . GLN A 1 89 ? -0.914 -1.533 11.491 1.00 98.56 89 GLN A N 1
ATOM 742 C CA . GLN A 1 89 ? 0.437 -0.969 11.386 1.00 98.56 89 GLN A CA 1
ATOM 743 C C . GLN A 1 89 ? 1.448 -2.039 10.959 1.00 98.56 89 GLN A C 1
ATOM 745 O O . GLN A 1 89 ? 2.172 -1.831 9.986 1.00 98.56 89 GLN A O 1
ATOM 750 N N . GLU A 1 90 ? 1.431 -3.216 11.588 1.00 98.44 90 GLU A N 1
ATOM 751 C CA . GLU A 1 90 ? 2.251 -4.366 11.181 1.00 98.44 90 GLU A CA 1
ATOM 752 C C . GLU A 1 90 ? 1.987 -4.770 9.727 1.00 98.44 90 GLU A C 1
ATOM 754 O O . GLU A 1 90 ? 2.912 -5.056 8.964 1.00 98.44 90 GLU A O 1
ATOM 759 N N . SER A 1 91 ? 0.721 -4.736 9.300 1.00 98.56 91 SER A N 1
ATOM 760 C CA . SER A 1 91 ? 0.355 -5.022 7.910 1.00 98.56 91 SER A CA 1
ATOM 761 C C . SER A 1 91 ? 0.917 -3.988 6.927 1.00 98.56 91 SER A C 1
ATOM 763 O O . SER A 1 91 ? 1.291 -4.359 5.811 1.00 98.5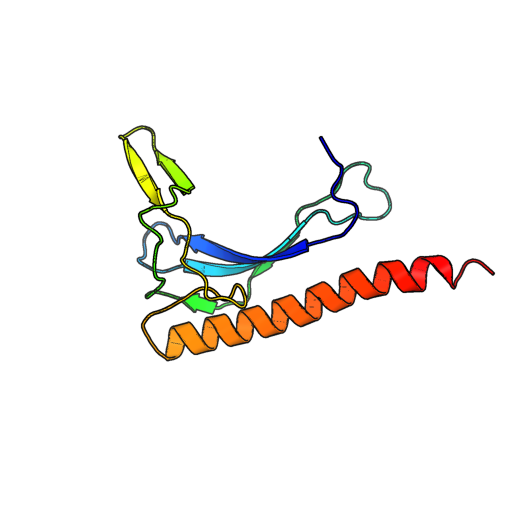6 91 SER A O 1
ATOM 765 N N . MET A 1 92 ? 1.016 -2.713 7.319 1.00 98.62 92 MET A N 1
ATOM 766 C CA . MET A 1 92 ? 1.639 -1.665 6.497 1.00 98.62 92 MET A CA 1
ATOM 767 C C . MET A 1 92 ? 3.166 -1.765 6.477 1.00 98.62 92 MET A C 1
ATOM 769 O O . MET A 1 92 ? 3.758 -1.554 5.418 1.00 98.62 92 MET A O 1
ATOM 773 N N . LEU A 1 93 ? 3.798 -2.145 7.590 1.00 98.56 93 LEU A N 1
ATOM 774 C CA . LEU A 1 93 ? 5.239 -2.417 7.646 1.00 98.56 93 LEU A CA 1
ATOM 775 C C . LEU A 1 93 ? 5.614 -3.609 6.758 1.00 98.56 93 LEU A C 1
ATOM 777 O O . LEU A 1 93 ? 6.545 -3.515 5.958 1.00 98.56 93 LEU A O 1
ATOM 781 N N . TYR A 1 94 ? 4.837 -4.696 6.818 1.00 98.62 94 TYR A N 1
ATOM 782 C CA . TYR A 1 94 ? 4.985 -5.832 5.905 1.00 98.62 94 TYR A CA 1
ATOM 783 C C . TYR A 1 94 ? 4.869 -5.389 4.440 1.00 98.62 94 TYR A C 1
ATOM 785 O O . TYR A 1 94 ? 5.714 -5.729 3.611 1.00 98.62 94 TYR A O 1
ATOM 793 N N . ALA A 1 95 ? 3.844 -4.593 4.117 1.00 98.69 95 ALA A N 1
ATOM 794 C CA . ALA A 1 95 ? 3.635 -4.102 2.761 1.00 98.69 95 ALA A CA 1
ATOM 795 C C . ALA A 1 95 ? 4.780 -3.196 2.276 1.00 98.69 95 ALA A C 1
ATOM 797 O O . ALA A 1 95 ? 5.166 -3.287 1.111 1.00 98.69 95 ALA A O 1
ATOM 798 N N . ASP A 1 96 ? 5.356 -2.358 3.144 1.00 98.50 96 ASP A N 1
ATOM 799 C CA . ASP A 1 96 ? 6.550 -1.576 2.800 1.00 98.50 96 ASP A CA 1
ATOM 800 C C . ASP A 1 96 ? 7.777 -2.470 2.562 1.00 98.50 96 ASP A C 1
ATOM 802 O O . ASP A 1 96 ? 8.543 -2.216 1.633 1.00 98.50 96 ASP A O 1
ATOM 806 N N . GLY A 1 97 ? 7.930 -3.560 3.320 1.00 98.50 97 GLY A N 1
ATOM 807 C CA . GLY A 1 97 ? 8.954 -4.576 3.066 1.00 98.50 97 GLY A CA 1
ATOM 808 C C . GLY A 1 97 ? 8.845 -5.179 1.661 1.00 98.50 97 GLY A C 1
ATOM 809 O O . GLY A 1 97 ? 9.823 -5.184 0.911 1.00 98.50 97 GLY A O 1
ATOM 810 N N . VAL A 1 98 ? 7.641 -5.598 1.254 1.00 98.56 98 VAL A N 1
ATOM 811 C CA . VAL A 1 98 ? 7.401 -6.111 -0.109 1.00 98.56 98 VAL A CA 1
ATOM 812 C C . VAL A 1 98 ? 7.632 -5.020 -1.159 1.00 98.56 98 VAL A C 1
ATOM 814 O O . VAL A 1 98 ? 8.267 -5.270 -2.182 1.00 98.56 98 VAL A O 1
ATOM 817 N N . ARG A 1 99 ? 7.187 -3.783 -0.902 1.00 98.31 99 ARG A N 1
ATOM 818 C CA . ARG A 1 99 ? 7.443 -2.639 -1.791 1.00 98.31 99 ARG A CA 1
ATOM 819 C C . ARG A 1 99 ? 8.943 -2.420 -2.005 1.00 98.31 99 ARG A C 1
ATOM 821 O O . ARG A 1 99 ? 9.352 -2.196 -3.140 1.00 98.31 99 ARG A O 1
ATOM 828 N N . LYS A 1 100 ? 9.756 -2.472 -0.945 1.00 97.94 100 LYS A N 1
ATOM 829 C CA . LYS A 1 100 ? 11.223 -2.346 -1.023 1.00 97.94 100 LYS A CA 1
ATOM 830 C C . LYS A 1 100 ? 11.836 -3.463 -1.860 1.00 97.94 100 LYS A C 1
ATOM 832 O O . LYS A 1 100 ? 12.668 -3.171 -2.714 1.00 97.94 100 LYS A O 1
ATOM 837 N N . LEU A 1 101 ? 11.394 -4.704 -1.649 1.00 97.69 101 LEU A N 1
ATOM 838 C CA . LEU A 1 101 ? 11.850 -5.857 -2.425 1.00 97.69 101 LEU A CA 1
ATOM 839 C C . LEU A 1 101 ? 11.567 -5.665 -3.920 1.00 97.69 101 LEU A C 1
ATOM 841 O O . LEU A 1 101 ? 12.488 -5.723 -4.727 1.00 97.69 101 LEU A O 1
ATOM 845 N N . ARG A 1 102 ? 10.321 -5.334 -4.277 1.00 96.75 102 ARG A N 1
ATOM 846 C CA . ARG A 1 102 ? 9.928 -5.076 -5.669 1.00 96.75 102 ARG A CA 1
ATOM 847 C C . ARG A 1 102 ? 10.647 -3.874 -6.272 1.00 96.75 102 ARG A C 1
ATOM 849 O O . ARG A 1 102 ? 11.027 -3.929 -7.432 1.00 96.75 102 ARG A O 1
ATOM 856 N N . GLN A 1 103 ? 10.840 -2.791 -5.515 1.00 95.56 103 GLN A N 1
ATOM 857 C CA . GLN A 1 103 ? 11.587 -1.630 -6.011 1.00 95.56 103 GLN A CA 1
ATOM 858 C C . GLN A 1 103 ? 13.015 -2.038 -6.376 1.00 95.56 103 GLN A C 1
ATOM 860 O O . GLN A 1 103 ? 13.455 -1.735 -7.475 1.00 95.56 103 GLN A O 1
ATOM 865 N N . ARG A 1 104 ? 13.682 -2.811 -5.509 1.00 94.62 104 ARG A N 1
ATOM 866 C CA . ARG A 1 104 ? 15.025 -3.335 -5.773 1.00 94.62 104 ARG A CA 1
ATOM 867 C C . ARG A 1 104 ? 15.073 -4.252 -6.996 1.00 94.62 104 ARG A C 1
ATOM 869 O O . ARG A 1 104 ? 16.047 -4.200 -7.733 1.00 94.62 104 ARG A O 1
ATOM 876 N N . GLU A 1 105 ? 14.058 -5.087 -7.213 1.00 93.00 105 GLU A N 1
ATOM 877 C CA . GLU A 1 105 ? 13.975 -5.928 -8.416 1.00 93.00 105 GLU A CA 1
ATOM 878 C C . GLU A 1 105 ? 13.964 -5.075 -9.690 1.00 93.00 105 GLU A C 1
ATOM 880 O O . GLU A 1 105 ? 14.753 -5.339 -10.591 1.00 93.00 105 GLU A O 1
ATOM 885 N N . TYR A 1 106 ? 13.143 -4.020 -9.745 1.00 92.12 106 TYR A N 1
ATOM 886 C CA . TYR A 1 106 ? 13.124 -3.115 -10.900 1.00 92.12 106 TYR A CA 1
ATOM 887 C C . TYR A 1 106 ? 14.411 -2.298 -11.035 1.00 92.12 106 TYR A C 1
ATOM 889 O O . TYR A 1 106 ? 14.946 -2.211 -12.134 1.00 92.12 106 TYR A O 1
ATOM 897 N N . ASP A 1 107 ? 14.932 -1.755 -9.933 1.00 89.50 107 ASP A N 1
ATOM 898 C CA . ASP A 1 107 ? 16.173 -0.970 -9.946 1.00 89.50 107 ASP A CA 1
ATOM 899 C C . ASP A 1 107 ? 17.373 -1.817 -10.415 1.00 89.50 107 ASP A C 1
ATOM 901 O O . ASP A 1 107 ? 18.287 -1.303 -11.053 1.00 89.50 107 ASP A O 1
ATOM 905 N N . ASN A 1 108 ? 17.375 -3.124 -10.120 1.00 86.12 108 ASN A N 1
ATOM 906 C CA . ASN A 1 108 ? 18.419 -4.047 -10.561 1.00 86.12 108 ASN A CA 1
ATOM 907 C C . ASN A 1 108 ? 18.286 -4.444 -12.037 1.00 86.12 108 ASN A C 1
ATOM 909 O O . ASN A 1 108 ? 19.308 -4.638 -12.689 1.00 86.12 108 ASN A O 1
ATOM 913 N N . VAL A 1 109 ? 17.066 -4.594 -12.568 1.00 78.50 109 VAL A N 1
ATOM 914 C CA . VAL A 1 109 ? 16.862 -4.923 -13.994 1.00 78.50 109 VAL A CA 1
ATOM 915 C C . VAL A 1 109 ? 17.520 -3.870 -14.886 1.00 78.50 109 VAL A C 1
ATOM 917 O O . VAL A 1 109 ? 18.188 -4.238 -15.850 1.00 78.50 109 VAL A O 1
ATOM 920 N N . ASP A 1 110 ? 17.419 -2.596 -14.506 1.00 65.25 110 ASP A N 1
ATOM 921 C CA . ASP A 1 110 ? 18.060 -1.486 -15.220 1.00 65.25 110 ASP A CA 1
ATOM 922 C C . ASP A 1 110 ? 19.605 -1.570 -15.194 1.00 65.25 110 ASP A C 1
ATOM 924 O O . ASP A 1 110 ? 20.263 -1.060 -16.092 1.00 65.25 110 ASP A O 1
ATOM 928 N N . LEU A 1 111 ? 20.209 -2.214 -14.184 1.00 61.53 111 LEU A N 1
ATOM 929 C CA . LEU A 1 111 ? 21.671 -2.362 -14.068 1.00 61.53 111 LEU A CA 1
ATOM 930 C C . LEU A 1 111 ? 22.220 -3.548 -14.875 1.00 61.53 111 LEU A C 1
ATOM 932 O O . LEU A 1 111 ? 23.356 -3.503 -15.349 1.00 61.53 111 LEU A O 1
ATOM 936 N N . TYR A 1 112 ? 21.439 -4.624 -15.007 1.00 53.81 112 TYR A N 1
ATOM 937 C CA . TYR A 1 112 ? 21.873 -5.845 -15.692 1.00 53.81 112 TYR A CA 1
ATOM 938 C C . TYR A 1 112 ? 21.515 -5.879 -17.183 1.00 53.81 112 TYR A C 1
ATOM 940 O O . TYR A 1 112 ? 22.143 -6.629 -17.927 1.00 53.81 112 TYR A O 1
ATOM 948 N N . SER A 1 113 ? 20.590 -5.036 -17.658 1.00 55.62 113 SER A N 1
ATOM 949 C CA . SER A 1 113 ? 20.318 -4.916 -19.100 1.00 55.62 113 SER A CA 1
ATOM 950 C C . SER A 1 113 ? 21.533 -4.445 -19.905 1.00 55.62 113 SER A C 1
ATOM 952 O O . SER A 1 113 ? 21.663 -4.798 -21.075 1.00 55.62 113 SER A O 1
ATOM 954 N N . ASP A 1 114 ? 22.444 -3.701 -19.274 1.00 49.41 114 ASP A N 1
ATOM 955 C CA . ASP A 1 114 ? 23.629 -3.140 -19.931 1.00 49.41 114 ASP A CA 1
ATOM 956 C C . ASP A 1 114 ? 24.855 -4.071 -19.874 1.00 49.41 114 ASP A C 1
ATOM 958 O O . ASP A 1 114 ? 25.839 -3.832 -20.573 1.00 49.41 114 ASP A O 1
ATOM 962 N N . THR A 1 115 ? 24.824 -5.146 -19.072 1.00 47.12 115 THR A N 1
ATOM 963 C CA . THR A 1 115 ? 25.987 -6.039 -18.865 1.00 47.12 115 THR A CA 1
ATOM 964 C C . THR A 1 115 ? 25.948 -7.349 -19.654 1.00 47.12 115 THR A C 1
ATOM 966 O O . THR A 1 115 ? 26.976 -8.012 -19.740 1.00 47.12 115 THR A O 1
ATOM 969 N N . GLU A 1 116 ? 24.836 -7.697 -20.309 1.00 45.75 116 GLU A N 1
ATOM 970 C CA . GLU A 1 116 ? 24.763 -8.859 -21.221 1.00 45.75 116 GLU A CA 1
ATOM 971 C C . GLU A 1 116 ? 25.004 -8.507 -22.706 1.00 45.75 116 GLU A C 1
ATOM 973 O O . GLU A 1 116 ? 24.823 -9.349 -23.582 1.00 45.75 116 GLU A O 1
ATOM 978 N N . SER A 1 117 ? 25.430 -7.273 -23.011 1.00 43.12 117 SER A N 1
ATOM 979 C CA . SER A 1 117 ? 25.683 -6.804 -24.390 1.00 43.12 117 SER A CA 1
ATOM 980 C C . SER A 1 117 ? 27.171 -6.619 -24.747 1.00 43.12 117 SER A C 1
ATOM 982 O O . SER A 1 117 ? 27.467 -5.901 -25.704 1.00 43.12 117 SER A O 1
ATOM 984 N N . ALA A 1 118 ? 28.103 -7.230 -24.007 1.00 38.72 118 ALA A N 1
ATOM 985 C CA . ALA A 1 118 ? 29.547 -7.161 -24.273 1.00 38.72 118 ALA A CA 1
ATOM 986 C C . ALA A 1 118 ? 30.160 -8.540 -24.542 1.00 38.72 118 ALA A C 1
ATOM 988 O O . ALA A 1 118 ? 29.845 -9.482 -23.780 1.00 38.72 118 ALA A O 1
#

Organism: NCBI:txid433724

Foldseek 3Di:
DPDPPAKAKAWDWDDDPPDLKTFIWIWIPQDDDPPDPGGDIDIGTPPDIDRFFAFDPVAWPDQDPVRDTDGDTDADPVRFTDGDDPVVSVVSVVSVVVSVVVSVVRVVVVVVVVVVPD

Secondary structure (DSSP, 8-state):
-----S-EEEEEEEE-TTSS-EEEEEEEEEE--TT-SS-EEEEEEEEEEES-B-EEEEEEEEE-TTSPEEEEEPB-TT-PBPBSSHHHHHHHHHHHHHHHHHHHHHHHHHHHTTTS--

Sequence (118 aa):
MKELSNTKVTVRLRKVEDRKEWYVYIESYPVFVPGKKAPQRIREYLNRTVTTVEWDKKRTARTEANGTKTYKPKRDDNGIIICRSEKDQESMLYADGVRKLRQREYDNVDLYSDTESA